Protein AF-A0A564YCD4-F1 (afdb_monomer_lite)

Sequence (134 aa):
MTLDELRALLPPNQSAFISTGALPDGRYFAPRYRYKYFCVFENRNAYIYYFVEHYFSHTNIGRSGAIRALMASQNSVPLEKVVMASRLASVNVTESELSAVIRTYSNDLAIVTDSHGRCSVRRKDNFDGNVYLV

Radius of gyration: 16.2 Å; chains: 1; bounding box: 42×28×54 Å

Structure (mmCIF, N/CA/C/O backbone):
data_AF-A0A564YCD4-F1
#
_entry.id   AF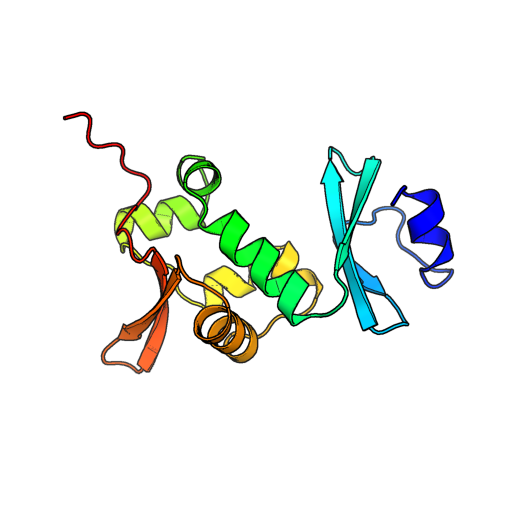-A0A564YCD4-F1
#
loop_
_atom_site.group_PDB
_atom_site.id
_atom_site.type_symbol
_atom_site.label_atom_id
_atom_site.label_alt_id
_atom_site.label_comp_id
_atom_site.label_asym_id
_atom_site.label_entity_id
_atom_site.label_seq_id
_atom_site.pdbx_PDB_ins_code
_atom_site.Cartn_x
_atom_site.Cartn_y
_atom_site.Cartn_z
_atom_site.occupancy
_atom_site.B_iso_or_equiv
_atom_site.auth_seq_id
_atom_site.auth_comp_id
_atom_site.auth_asym_id
_atom_site.auth_atom_id
_atom_site.pdbx_PDB_model_num
ATOM 1 N N . MET A 1 1 ? 17.938 -3.129 -7.496 1.00 86.75 1 MET A N 1
ATOM 2 C CA . MET A 1 1 ? 17.849 -3.031 -8.960 1.00 86.75 1 MET A CA 1
ATOM 3 C C . MET A 1 1 ? 18.080 -1.587 -9.383 1.00 86.75 1 MET A C 1
ATOM 5 O O . MET A 1 1 ? 17.515 -0.692 -8.753 1.00 86.75 1 MET A O 1
ATOM 9 N N . THR A 1 2 ? 18.947 -1.345 -10.363 1.00 89.06 2 THR A N 1
ATOM 10 C CA . THR A 1 2 ? 19.184 -0.028 -10.982 1.00 89.06 2 THR A CA 1
ATOM 11 C C . THR A 1 2 ? 18.078 0.311 -11.990 1.00 89.06 2 THR A C 1
ATOM 13 O O . THR A 1 2 ? 17.233 -0.529 -12.301 1.00 89.06 2 THR A O 1
ATOM 16 N N . LEU A 1 3 ? 18.050 1.551 -12.492 1.00 86.12 3 LEU A N 1
ATOM 17 C CA . LEU A 1 3 ? 17.093 1.947 -13.533 1.00 86.12 3 LEU A CA 1
ATOM 18 C C . LEU A 1 3 ? 17.321 1.186 -14.849 1.00 86.12 3 LEU A C 1
ATOM 20 O O . LEU A 1 3 ? 16.349 0.794 -15.490 1.00 86.12 3 LEU A O 1
ATOM 24 N N . ASP A 1 4 ? 18.576 0.959 -15.238 1.00 87.75 4 ASP A N 1
ATOM 25 C CA . ASP A 1 4 ? 18.899 0.265 -16.490 1.00 87.75 4 ASP A CA 1
ATOM 26 C C . ASP A 1 4 ? 18.563 -1.229 -16.406 1.00 87.75 4 ASP A C 1
ATOM 28 O O . ASP A 1 4 ? 17.966 -1.776 -17.331 1.00 87.75 4 ASP A O 1
ATOM 32 N N . GLU A 1 5 ? 18.827 -1.865 -15.258 1.00 90.00 5 GLU A N 1
ATOM 33 C CA . GLU A 1 5 ? 18.377 -3.237 -14.981 1.00 90.00 5 GLU A CA 1
ATOM 34 C C . GLU A 1 5 ? 16.848 -3.353 -15.038 1.00 90.00 5 GLU A C 1
ATOM 36 O O . GLU A 1 5 ? 16.324 -4.303 -15.611 1.00 90.00 5 GLU A O 1
ATOM 41 N N . LEU A 1 6 ? 16.120 -2.381 -14.475 1.00 88.62 6 LEU A N 1
ATOM 42 C CA . LEU A 1 6 ? 14.659 -2.375 -14.522 1.00 88.62 6 LEU A CA 1
ATOM 43 C C . LEU A 1 6 ? 14.138 -2.185 -15.954 1.00 88.62 6 LEU A C 1
ATOM 45 O O . LEU A 1 6 ? 13.196 -2.863 -16.356 1.00 88.62 6 LEU A O 1
ATOM 49 N N . ARG A 1 7 ? 14.751 -1.291 -16.741 1.00 87.56 7 ARG A N 1
ATOM 50 C CA . ARG A 1 7 ? 14.380 -1.058 -18.146 1.00 87.56 7 ARG A CA 1
ATOM 51 C C . ARG A 1 7 ? 14.539 -2.306 -19.004 1.00 87.56 7 ARG A C 1
ATOM 53 O O . ARG A 1 7 ? 13.697 -2.532 -19.863 1.00 87.56 7 ARG A O 1
ATOM 60 N N . ALA A 1 8 ? 15.555 -3.126 -18.742 1.00 88.44 8 ALA A N 1
ATOM 61 C CA . ALA A 1 8 ? 15.750 -4.391 -19.447 1.00 88.44 8 ALA A CA 1
ATOM 62 C C . ALA A 1 8 ? 14.614 -5.408 -19.208 1.00 88.44 8 ALA A C 1
ATOM 64 O O . ALA A 1 8 ? 14.427 -6.312 -20.017 1.00 88.44 8 ALA A O 1
ATOM 65 N N . LEU A 1 9 ? 13.851 -5.262 -18.118 1.00 88.38 9 LEU A N 1
ATOM 66 C CA . LEU A 1 9 ? 12.712 -6.124 -17.775 1.00 88.38 9 LEU A CA 1
ATOM 67 C C . LEU A 1 9 ? 11.363 -5.565 -18.246 1.00 88.38 9 LEU A C 1
ATOM 69 O O . LEU A 1 9 ? 10.348 -6.261 -18.187 1.00 88.38 9 LEU A O 1
ATOM 73 N N . LEU A 1 10 ? 11.325 -4.300 -18.665 1.00 86.56 10 LEU A N 1
ATOM 74 C CA . LEU A 1 10 ? 10.102 -3.620 -19.066 1.00 86.56 10 LEU A CA 1
ATOM 75 C C . LEU A 1 10 ? 9.901 -3.695 -20.590 1.00 86.56 10 LEU A C 1
ATOM 77 O O . LEU A 1 10 ? 10.872 -3.688 -21.345 1.00 86.56 10 LEU A O 1
ATOM 81 N N . PRO A 1 11 ? 8.644 -3.707 -21.075 1.00 83.25 11 PRO A N 1
ATOM 82 C CA . PRO A 1 11 ? 8.356 -3.592 -22.504 1.00 83.25 11 PRO A CA 1
ATOM 83 C C . PRO A 1 11 ? 9.011 -2.346 -23.126 1.00 83.25 11 PRO A C 1
ATOM 85 O O . PRO A 1 11 ? 9.021 -1.306 -22.474 1.00 83.25 11 PRO A O 1
ATOM 88 N N . PRO A 1 12 ? 9.470 -2.383 -24.388 1.00 74.12 12 PRO A N 1
ATOM 89 C CA . PRO A 1 12 ? 10.305 -1.334 -24.993 1.00 74.12 12 PRO A CA 1
ATOM 90 C C . PRO A 1 12 ? 9.682 0.075 -25.041 1.00 74.12 12 PRO A C 1
ATOM 92 O O . PRO A 1 12 ? 10.409 1.061 -25.118 1.00 74.12 12 PRO A O 1
ATOM 95 N N . ASN A 1 13 ? 8.356 0.198 -24.930 1.00 70.94 13 ASN A N 1
ATOM 96 C CA . ASN A 1 13 ? 7.630 1.471 -25.010 1.00 70.94 13 ASN A CA 1
ATOM 97 C C . ASN A 1 13 ? 7.300 2.059 -23.625 1.00 70.94 13 ASN A C 1
ATOM 99 O O . ASN A 1 13 ? 6.152 2.416 -23.359 1.00 70.94 13 ASN A O 1
ATOM 103 N N . GLN A 1 14 ? 8.281 2.136 -22.721 1.00 67.94 14 GLN A N 1
ATOM 104 C CA . GLN A 1 14 ? 8.059 2.765 -21.413 1.00 67.94 14 GLN A CA 1
ATOM 105 C C . GLN A 1 14 ? 8.056 4.291 -21.488 1.00 67.94 14 GLN A C 1
ATOM 107 O O . GLN A 1 14 ? 8.821 4.906 -22.232 1.00 67.94 14 GLN A O 1
ATOM 112 N N . SER A 1 15 ? 7.248 4.908 -20.627 1.00 67.75 15 SER A N 1
ATOM 113 C CA . SER A 1 15 ? 7.323 6.340 -20.352 1.00 67.75 15 SER A CA 1
ATOM 114 C C . SER A 1 15 ? 8.703 6.737 -19.820 1.00 67.75 15 SER A C 1
ATOM 116 O O . SER A 1 15 ? 9.364 5.979 -19.109 1.00 67.75 15 SER A O 1
ATOM 118 N N . ALA A 1 16 ? 9.117 7.978 -20.098 1.00 67.00 16 ALA A N 1
ATOM 119 C CA . ALA A 1 16 ? 10.390 8.518 -19.612 1.00 67.00 16 ALA A CA 1
ATOM 120 C C . ALA A 1 16 ? 10.497 8.508 -18.074 1.00 67.00 16 ALA A C 1
ATOM 122 O O . ALA A 1 16 ? 11.591 8.373 -17.524 1.00 67.00 16 ALA A O 1
ATOM 123 N N . PHE A 1 17 ? 9.360 8.624 -17.381 1.00 76.31 17 PHE A N 1
ATOM 124 C CA . PHE A 1 17 ? 9.273 8.539 -15.930 1.00 76.31 17 PHE A CA 1
ATOM 125 C C . PHE A 1 17 ? 8.731 7.174 -15.498 1.00 76.31 17 PHE A C 1
ATOM 127 O O . PHE A 1 17 ? 7.632 6.787 -15.895 1.00 76.31 17 PHE A O 1
ATOM 134 N N . ILE A 1 18 ? 9.500 6.471 -14.662 1.00 77.00 18 ILE A N 1
ATOM 135 C CA . ILE A 1 18 ? 9.145 5.170 -14.086 1.00 77.00 18 ILE A CA 1
ATOM 136 C C . ILE A 1 18 ? 8.990 5.356 -12.575 1.00 77.00 18 ILE A C 1
ATOM 138 O O . ILE A 1 18 ? 9.972 5.547 -11.855 1.00 77.00 18 ILE A O 1
ATOM 142 N N . SER A 1 19 ? 7.745 5.328 -12.095 1.00 80.06 19 SER A N 1
ATOM 143 C CA . SER A 1 19 ? 7.429 5.432 -10.669 1.00 80.06 19 SER A CA 1
ATOM 144 C C . SER A 1 19 ? 7.316 4.046 -10.040 1.00 80.06 19 SER A C 1
ATOM 146 O O . SER A 1 19 ? 8.193 3.633 -9.294 1.00 80.06 19 SER A O 1
ATOM 148 N N . THR A 1 20 ? 6.263 3.309 -10.358 1.00 88.81 20 THR A N 1
ATOM 149 C CA . THR A 1 20 ? 5.896 2.002 -9.798 1.00 88.81 20 THR A CA 1
ATOM 150 C C . THR A 1 20 ? 5.148 1.205 -10.856 1.00 88.81 20 THR A C 1
ATOM 152 O O . THR A 1 20 ? 4.493 1.821 -11.694 1.00 88.81 20 THR A O 1
ATOM 155 N N . GLY A 1 21 ? 5.151 -0.122 -10.783 1.00 90.12 21 GLY A N 1
ATOM 156 C CA . GLY A 1 21 ? 4.374 -0.924 -11.725 1.00 90.12 21 GLY A CA 1
ATOM 157 C C . GLY A 1 21 ? 4.490 -2.426 -11.507 1.00 90.12 21 GLY A C 1
ATOM 158 O O . GLY A 1 21 ? 5.087 -2.886 -10.531 1.00 90.12 21 GLY A O 1
ATOM 159 N N . ALA A 1 22 ? 3.908 -3.170 -12.443 1.00 91.69 22 ALA A N 1
ATOM 160 C CA . ALA A 1 22 ? 4.047 -4.614 -12.566 1.00 91.69 22 ALA A CA 1
ATOM 161 C C . ALA A 1 22 ? 5.000 -4.952 -13.722 1.00 91.69 22 ALA A C 1
ATOM 163 O O . ALA A 1 22 ? 5.011 -4.269 -14.747 1.00 91.69 22 ALA A O 1
ATOM 164 N N . LEU A 1 23 ? 5.801 -5.996 -13.542 1.00 91.94 23 LEU A N 1
ATOM 165 C CA . LEU A 1 23 ? 6.637 -6.590 -14.577 1.00 91.94 23 LEU A CA 1
ATOM 166 C C . LEU A 1 23 ? 5.846 -7.663 -15.345 1.00 91.94 23 LEU A C 1
ATOM 168 O O . LEU A 1 23 ? 4.904 -8.238 -14.792 1.00 91.94 23 LEU A O 1
ATOM 172 N N . PRO A 1 24 ? 6.232 -7.980 -16.597 1.00 89.69 24 PRO A N 1
ATOM 173 C CA . PRO A 1 24 ? 5.563 -9.012 -17.396 1.00 89.69 24 PRO A CA 1
ATOM 174 C C . PRO A 1 24 ? 5.557 -10.407 -16.753 1.00 89.69 24 PRO A C 1
ATOM 176 O O . PRO A 1 24 ? 4.677 -11.210 -17.041 1.00 89.69 24 PRO A O 1
ATOM 179 N N . ASP A 1 25 ? 6.524 -10.688 -15.879 1.00 90.62 25 ASP A N 1
ATOM 180 C CA . ASP A 1 25 ? 6.661 -11.958 -15.158 1.00 90.62 25 ASP A CA 1
ATOM 181 C C . ASP A 1 25 ? 5.825 -12.037 -13.864 1.00 90.62 25 ASP A C 1
ATOM 183 O O . ASP A 1 25 ? 5.937 -13.002 -13.112 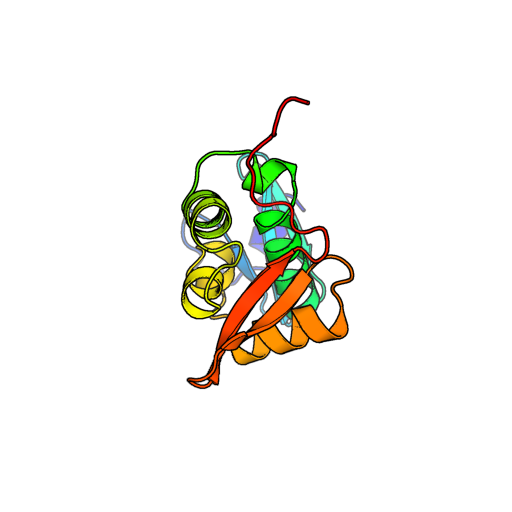1.00 90.62 25 ASP A O 1
ATOM 187 N N . GLY A 1 26 ? 4.982 -11.034 -13.592 1.00 91.62 26 GLY A N 1
ATOM 188 C CA . GLY A 1 26 ? 4.090 -11.000 -12.430 1.00 91.62 26 GLY A CA 1
ATOM 189 C C . GLY A 1 26 ? 4.711 -10.419 -11.156 1.00 91.62 26 GLY A C 1
ATOM 190 O O . GLY A 1 26 ? 4.010 -10.274 -10.150 1.00 91.62 26 GLY A O 1
ATOM 191 N N . ARG A 1 27 ? 5.992 -10.033 -11.183 1.00 95.31 27 ARG A N 1
ATOM 192 C CA . ARG A 1 27 ? 6.620 -9.276 -10.092 1.00 95.31 27 ARG A CA 1
ATOM 193 C C . ARG A 1 27 ? 6.183 -7.814 -10.114 1.00 95.31 27 ARG A C 1
ATOM 195 O O . ARG A 1 27 ? 5.670 -7.305 -11.106 1.00 95.31 27 ARG A O 1
ATOM 202 N N . TYR A 1 28 ? 6.418 -7.106 -9.017 1.00 95.44 28 TYR A N 1
ATOM 203 C CA . TYR A 1 28 ? 6.075 -5.687 -8.888 1.00 95.44 28 TYR A CA 1
ATOM 204 C C . TYR A 1 28 ? 7.301 -4.866 -8.532 1.00 95.44 28 TYR A C 1
ATOM 206 O O . TYR A 1 28 ? 8.234 -5.384 -7.929 1.00 95.44 28 TYR A O 1
ATOM 214 N N . PHE A 1 29 ? 7.311 -3.577 -8.858 1.00 93.50 29 PHE A N 1
ATOM 215 C CA . PHE A 1 29 ? 8.445 -2.711 -8.555 1.00 93.50 29 PHE A CA 1
ATOM 216 C C . PHE A 1 29 ? 8.031 -1.327 -8.061 1.00 93.50 29 PHE A C 1
ATOM 218 O O . PHE A 1 29 ? 6.961 -0.801 -8.382 1.00 93.50 29 PHE A O 1
ATOM 225 N N . ALA A 1 30 ? 8.914 -0.717 -7.273 1.00 92.12 30 ALA A N 1
ATOM 226 C CA . ALA A 1 30 ? 8.748 0.640 -6.771 1.00 92.12 30 ALA A CA 1
ATOM 227 C C . ALA A 1 30 ? 10.093 1.323 -6.483 1.00 92.12 30 ALA A C 1
ATOM 229 O O . ALA A 1 30 ? 11.088 0.635 -6.244 1.00 92.12 30 ALA A O 1
ATOM 230 N N . PRO A 1 31 ? 10.152 2.665 -6.443 1.00 88.94 31 PRO A N 1
ATOM 231 C CA . PRO A 1 31 ? 11.392 3.391 -6.256 1.00 88.94 31 PRO A CA 1
ATOM 232 C C . PRO A 1 31 ? 11.725 3.466 -4.760 1.00 88.94 31 PRO A C 1
ATOM 234 O O . PRO A 1 31 ? 10.881 3.825 -3.937 1.00 88.94 31 PRO A O 1
ATOM 237 N N . ARG A 1 32 ? 12.974 3.165 -4.397 1.00 80.00 32 ARG A N 1
ATOM 238 C CA . ARG A 1 32 ? 13.453 3.168 -3.002 1.00 80.00 32 ARG A CA 1
ATOM 239 C C . ARG A 1 32 ? 14.128 4.482 -2.606 1.00 80.00 32 ARG A C 1
ATOM 241 O O . ARG A 1 32 ? 13.965 4.942 -1.482 1.00 80.00 32 ARG A O 1
ATOM 248 N N . TYR A 1 33 ? 14.893 5.095 -3.515 1.00 72.75 33 TYR A N 1
ATOM 249 C CA . TYR A 1 33 ? 15.681 6.300 -3.224 1.00 72.75 33 TYR A CA 1
ATOM 250 C C . TYR A 1 33 ? 15.815 7.204 -4.445 1.00 72.75 33 TYR A C 1
ATOM 252 O O . TYR A 1 33 ? 16.502 6.830 -5.393 1.00 72.75 33 TYR A O 1
ATOM 260 N N . ARG A 1 34 ? 15.185 8.391 -4.416 1.00 71.06 34 ARG A N 1
ATOM 261 C CA . ARG A 1 34 ? 15.276 9.434 -5.465 1.00 71.06 34 ARG A CA 1
ATOM 262 C C . ARG A 1 34 ? 15.250 8.873 -6.903 1.00 71.06 34 ARG A C 1
ATOM 264 O O . ARG A 1 34 ? 15.964 9.375 -7.761 1.00 71.06 34 ARG A O 1
ATOM 271 N N . TYR A 1 35 ? 14.486 7.801 -7.138 1.00 72.44 35 TYR A N 1
ATOM 272 C CA . TYR A 1 35 ? 14.387 7.086 -8.422 1.00 72.44 35 TYR A CA 1
ATOM 273 C C . TYR A 1 35 ? 15.703 6.499 -8.978 1.00 72.44 35 TYR A C 1
ATOM 275 O O . TYR A 1 35 ? 15.753 6.090 -10.132 1.00 72.44 35 TYR A O 1
ATOM 283 N N . LYS A 1 36 ? 16.765 6.412 -8.164 1.00 79.06 36 LYS A N 1
ATOM 284 C CA . LYS A 1 36 ? 18.042 5.782 -8.545 1.00 79.06 36 LYS A CA 1
ATOM 285 C C . LYS A 1 36 ? 18.006 4.260 -8.439 1.00 79.06 36 LYS A C 1
ATOM 287 O O . LYS A 1 36 ? 18.674 3.570 -9.200 1.00 79.06 36 LYS A O 1
ATOM 292 N N . TYR A 1 37 ? 17.236 3.753 -7.479 1.00 86.06 37 TYR A N 1
ATOM 293 C CA . TYR A 1 37 ? 17.128 2.328 -7.193 1.00 86.06 37 TYR A CA 1
ATOM 294 C C . TYR A 1 37 ? 15.678 1.915 -7.017 1.00 86.06 37 TYR A C 1
ATOM 296 O O . TYR A 1 37 ? 14.876 2.660 -6.441 1.00 86.06 37 TYR A O 1
ATOM 304 N N . PHE A 1 38 ? 15.396 0.688 -7.438 1.00 90.88 38 PHE A N 1
ATOM 305 C CA . PHE A 1 38 ? 14.086 0.068 -7.376 1.00 90.88 38 PHE A CA 1
ATOM 306 C C . PHE A 1 38 ? 14.120 -1.182 -6.497 1.00 90.88 38 PHE A C 1
ATOM 308 O O . PHE A 1 38 ? 15.056 -1.992 -6.557 1.00 90.88 38 PHE A O 1
ATOM 315 N N . CYS A 1 39 ? 13.092 -1.300 -5.661 1.00 91.50 39 CYS A N 1
ATOM 316 C CA . CYS A 1 39 ? 12.705 -2.550 -5.028 1.00 91.50 39 CYS A CA 1
ATOM 317 C C . CYS A 1 39 ? 11.888 -3.354 -6.032 1.00 91.50 39 CYS A C 1
ATOM 319 O O . CYS A 1 39 ? 11.040 -2.780 -6.716 1.00 91.50 39 CYS A O 1
ATOM 321 N N . VAL A 1 40 ? 12.120 -4.663 -6.063 1.00 93.75 40 VAL A N 1
ATOM 322 C CA . VAL A 1 40 ? 11.274 -5.623 -6.768 1.00 93.75 40 VAL A CA 1
ATOM 323 C C . VAL A 1 40 ? 10.667 -6.554 -5.732 1.00 93.75 40 VAL A C 1
ATOM 325 O O . VAL A 1 40 ? 11.342 -6.962 -4.789 1.00 93.75 40 VAL A O 1
ATOM 328 N N . PHE A 1 41 ? 9.382 -6.821 -5.887 1.00 95.69 41 PHE A N 1
ATOM 329 C CA . PHE A 1 41 ? 8.568 -7.640 -5.011 1.00 95.69 41 PHE A CA 1
ATOM 330 C C . PHE A 1 41 ? 8.158 -8.882 -5.788 1.00 95.69 41 PHE A C 1
ATOM 332 O O . PHE A 1 41 ? 7.655 -8.769 -6.907 1.00 95.69 41 PHE A O 1
ATOM 339 N N . GLU A 1 42 ? 8.353 -10.048 -5.178 1.00 94.56 42 GLU A N 1
ATOM 340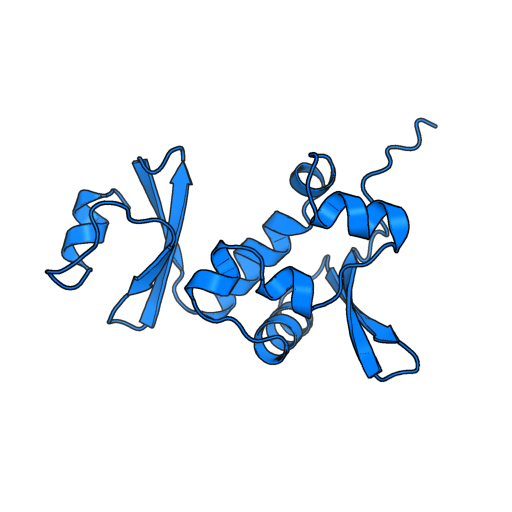 C CA . GLU A 1 42 ? 8.101 -11.350 -5.806 1.00 94.56 42 GLU A CA 1
ATOM 341 C C . GLU A 1 42 ? 6.650 -11.529 -6.259 1.00 94.56 42 GLU A C 1
ATOM 343 O O . GLU A 1 42 ? 6.375 -12.238 -7.218 1.00 94.56 42 GLU A O 1
ATOM 348 N N . ASN A 1 43 ? 5.706 -10.885 -5.574 1.00 95.50 43 ASN A N 1
ATOM 349 C CA . ASN A 1 43 ? 4.296 -10.947 -5.923 1.00 95.50 43 ASN A CA 1
ATOM 350 C C . ASN A 1 43 ? 3.529 -9.717 -5.421 1.00 95.50 43 ASN A C 1
ATOM 352 O O . ASN A 1 43 ? 4.038 -8.870 -4.679 1.00 95.50 43 ASN A O 1
ATOM 356 N N . ARG A 1 44 ? 2.260 -9.659 -5.826 1.00 96.25 44 ARG A N 1
ATOM 357 C CA . ARG A 1 44 ? 1.324 -8.579 -5.515 1.00 96.25 44 ARG A CA 1
ATOM 358 C C . ARG A 1 44 ? 1.086 -8.397 -4.018 1.00 96.25 44 ARG A C 1
ATOM 360 O O . ARG A 1 44 ? 1.073 -7.266 -3.541 1.00 96.25 44 ARG A O 1
ATOM 367 N N . ASN A 1 45 ? 0.947 -9.488 -3.268 1.00 97.75 45 ASN A N 1
ATOM 368 C CA . ASN A 1 45 ? 0.696 -9.425 -1.827 1.00 97.75 45 ASN A CA 1
ATOM 369 C C . ASN A 1 45 ? 1.881 -8.795 -1.091 1.00 97.75 45 ASN A C 1
ATOM 371 O O . ASN A 1 45 ? 1.680 -7.926 -0.248 1.00 97.75 45 ASN A O 1
ATOM 375 N N . ALA A 1 46 ? 3.111 -9.167 -1.461 1.00 97.25 46 ALA A N 1
ATOM 376 C CA . ALA A 1 46 ? 4.325 -8.576 -0.903 1.00 97.25 46 ALA A CA 1
ATOM 377 C C . ALA A 1 46 ? 4.417 -7.068 -1.192 1.00 97.25 46 ALA A C 1
ATOM 379 O O . ALA A 1 46 ? 4.791 -6.292 -0.312 1.00 97.25 46 ALA A O 1
ATOM 380 N N . TYR A 1 47 ? 4.029 -6.644 -2.399 1.00 97.19 47 TYR A N 1
ATOM 381 C CA . TYR A 1 47 ? 3.961 -5.230 -2.772 1.00 97.19 47 TYR A CA 1
ATOM 382 C C . TYR A 1 47 ? 2.950 -4.451 -1.919 1.00 97.19 47 TYR A C 1
ATOM 384 O O . TYR A 1 47 ? 3.290 -3.417 -1.340 1.00 97.19 47 TYR A O 1
ATOM 392 N N . ILE A 1 48 ? 1.713 -4.955 -1.824 1.00 98.00 48 ILE A N 1
ATOM 393 C CA . ILE A 1 48 ? 0.637 -4.328 -1.043 1.00 98.00 48 ILE A CA 1
ATOM 394 C C . ILE A 1 48 ? 1.052 -4.232 0.426 1.00 98.00 48 ILE A C 1
ATOM 396 O O . ILE A 1 48 ? 0.959 -3.156 1.017 1.00 98.00 48 ILE A O 1
ATOM 400 N N . TYR A 1 49 ? 1.555 -5.336 0.988 1.00 97.94 49 TYR A N 1
ATOM 401 C CA . TYR A 1 49 ? 1.972 -5.422 2.383 1.00 97.94 49 TYR A CA 1
ATOM 402 C C . TYR A 1 49 ? 3.054 -4.391 2.711 1.00 97.94 49 TYR A C 1
ATOM 404 O O . TYR A 1 49 ? 2.907 -3.611 3.648 1.00 97.94 49 TYR A O 1
ATOM 412 N N . TYR A 1 50 ? 4.100 -4.311 1.885 1.00 96.12 50 TYR A N 1
ATOM 413 C CA . TYR A 1 50 ? 5.178 -3.348 2.085 1.00 96.12 50 TYR A CA 1
ATOM 414 C C . TYR A 1 50 ? 4.668 -1.904 2.149 1.00 96.12 50 TYR A C 1
ATOM 416 O O . TYR A 1 50 ? 5.067 -1.136 3.027 1.00 96.12 50 TYR A O 1
ATOM 424 N N . PHE A 1 51 ? 3.791 -1.515 1.218 1.00 95.75 51 PHE A N 1
ATOM 425 C CA . PHE A 1 51 ? 3.318 -0.137 1.168 1.00 95.75 51 PHE A CA 1
ATOM 426 C C . PHE A 1 51 ? 2.324 0.199 2.260 1.00 95.75 51 PHE A C 1
ATOM 428 O O . PHE A 1 51 ? 2.421 1.296 2.807 1.00 95.75 51 PHE A O 1
ATOM 435 N N . VAL A 1 52 ? 1.421 -0.714 2.618 1.00 96.50 52 VAL A N 1
ATOM 436 C CA . VAL A 1 52 ? 0.494 -0.447 3.716 1.00 96.50 52 VAL A CA 1
ATOM 437 C C . VAL A 1 52 ? 1.232 -0.354 5.054 1.00 96.50 52 VAL A C 1
ATOM 439 O O . VAL A 1 52 ? 1.035 0.619 5.775 1.00 96.50 52 VAL A O 1
ATOM 442 N N . GLU A 1 53 ? 2.184 -1.244 5.339 1.00 96.19 53 GLU A N 1
ATOM 443 C CA . GLU A 1 53 ? 3.035 -1.134 6.533 1.00 96.19 53 GLU A CA 1
ATOM 444 C C . GLU A 1 53 ? 3.824 0.180 6.541 1.00 96.19 53 GLU A C 1
ATOM 446 O O . GLU A 1 53 ? 3.872 0.891 7.544 1.00 96.19 53 GLU A O 1
ATOM 451 N N . HIS A 1 54 ? 4.391 0.574 5.397 1.00 93.94 54 HIS A N 1
ATOM 452 C CA . HIS A 1 54 ? 5.097 1.846 5.284 1.00 93.94 54 HIS A CA 1
ATOM 453 C C . HIS A 1 54 ? 4.180 3.043 5.561 1.00 93.94 54 HIS A C 1
ATOM 455 O O . HIS A 1 54 ? 4.556 3.938 6.320 1.00 93.94 54 HIS A O 1
ATOM 461 N N . TYR A 1 55 ? 2.987 3.065 4.969 1.00 94.44 55 TYR A N 1
ATOM 462 C CA . TYR A 1 55 ? 2.021 4.148 5.126 1.00 94.44 55 TYR A CA 1
ATOM 463 C C . TYR A 1 55 ? 1.581 4.347 6.571 1.00 94.44 55 TYR A C 1
ATOM 465 O O . TYR A 1 55 ? 1.472 5.494 7.010 1.00 94.44 55 TYR A O 1
ATOM 473 N N . PHE A 1 56 ? 1.394 3.247 7.297 1.00 95.56 56 PHE A N 1
ATOM 474 C CA . PHE A 1 56 ? 0.974 3.251 8.692 1.00 95.56 56 PHE A CA 1
ATOM 475 C C . PHE A 1 56 ? 2.139 3.128 9.681 1.00 95.56 56 PHE A C 1
ATOM 477 O O . PHE A 1 56 ? 1.901 3.011 10.877 1.00 95.56 56 PHE A O 1
ATOM 484 N N . SER A 1 57 ? 3.396 3.161 9.239 1.00 93.50 57 SER A N 1
ATOM 485 C CA . SER A 1 57 ? 4.545 3.167 10.154 1.00 93.50 57 SER A CA 1
ATOM 486 C C . SER A 1 57 ? 4.556 4.428 11.026 1.00 93.50 57 SER A C 1
ATOM 488 O O . SER A 1 57 ? 4.151 5.501 10.567 1.00 93.50 57 SER A O 1
ATOM 490 N N . HIS A 1 58 ? 5.091 4.342 12.253 1.00 92.06 58 HIS A N 1
ATOM 491 C CA . HIS A 1 58 ? 5.223 5.506 13.148 1.00 92.06 58 HIS A CA 1
ATOM 492 C C . HIS A 1 58 ? 5.916 6.684 12.464 1.00 92.06 58 HIS A C 1
ATOM 494 O O . HIS A 1 58 ? 5.472 7.823 12.571 1.00 92.06 58 HIS A O 1
ATOM 500 N N . THR A 1 59 ? 6.975 6.412 11.696 1.00 90.19 59 THR A N 1
ATOM 501 C CA . THR A 1 59 ? 7.717 7.445 10.966 1.00 90.19 59 THR A CA 1
ATOM 502 C C . THR A 1 59 ? 6.866 8.136 9.905 1.00 90.19 59 THR A C 1
ATOM 504 O O . THR A 1 59 ? 7.005 9.343 9.715 1.00 90.19 59 THR A O 1
ATOM 507 N N . ASN A 1 60 ? 6.016 7.401 9.183 1.00 88.81 60 ASN A N 1
ATOM 508 C CA . ASN A 1 60 ? 5.214 7.987 8.113 1.00 88.81 60 ASN A CA 1
ATOM 509 C C . ASN A 1 60 ? 3.964 8.691 8.648 1.00 88.81 60 ASN A C 1
ATOM 511 O O . ASN A 1 60 ? 3.657 9.787 8.190 1.00 88.81 60 ASN A O 1
ATOM 515 N N . ILE A 1 61 ? 3.298 8.118 9.655 1.00 88.56 61 ILE A N 1
ATOM 516 C CA . ILE A 1 61 ? 2.204 8.790 10.367 1.00 88.56 61 ILE A CA 1
ATOM 517 C C . ILE A 1 61 ? 2.720 10.036 11.099 1.00 88.56 61 ILE A C 1
ATOM 519 O O . ILE A 1 61 ? 2.028 11.042 11.132 1.00 88.56 61 ILE A O 1
ATOM 523 N N . GLY A 1 62 ? 3.945 10.025 11.635 1.00 80.06 62 GLY A N 1
ATOM 524 C CA . GLY A 1 62 ? 4.554 11.205 12.259 1.00 80.06 62 GLY A CA 1
ATOM 525 C C . GLY A 1 62 ? 4.844 12.354 11.281 1.00 80.06 62 GLY A C 1
ATOM 526 O O . GLY A 1 62 ? 5.051 13.493 11.701 1.00 80.06 62 GLY A O 1
ATOM 527 N N . ARG A 1 63 ? 4.833 12.097 9.966 1.00 82.06 63 ARG A N 1
ATOM 528 C CA . ARG A 1 63 ? 4.958 13.130 8.924 1.00 82.06 63 ARG A CA 1
ATOM 529 C C . ARG A 1 63 ? 3.590 13.690 8.545 1.00 82.06 63 ARG A C 1
ATOM 531 O O . ARG A 1 63 ? 2.560 13.053 8.717 1.00 82.06 63 ARG A O 1
ATOM 538 N N . SER A 1 64 ? 3.555 14.901 8.000 1.00 68.25 64 SER A N 1
ATOM 539 C CA . SER A 1 64 ? 2.318 15.468 7.458 1.00 68.25 64 SER A CA 1
ATOM 540 C C . SER A 1 64 ? 1.846 14.702 6.214 1.00 68.25 64 SER A C 1
ATOM 542 O O . SER A 1 64 ? 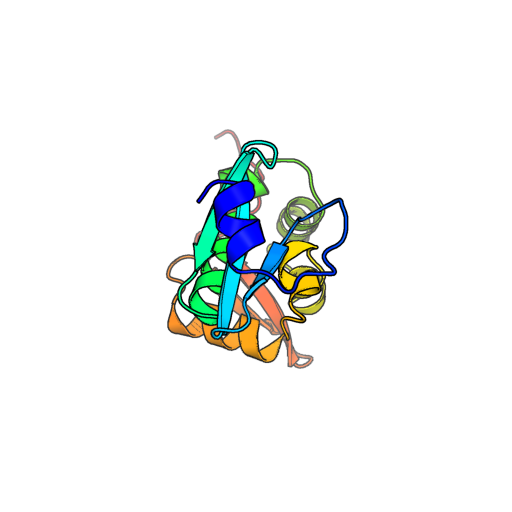2.639 14.318 5.356 1.00 68.25 64 SER A O 1
ATOM 544 N N . GLY A 1 65 ? 0.536 14.480 6.112 1.00 82.00 65 GLY A N 1
ATOM 545 C CA . GLY A 1 65 ? -0.077 13.809 4.969 1.00 82.00 65 GLY A CA 1
ATOM 546 C C . GLY A 1 65 ? -1.526 13.410 5.238 1.00 82.00 65 GLY A C 1
ATOM 547 O O . GLY A 1 65 ? -1.996 13.468 6.374 1.00 82.00 65 GLY A O 1
ATOM 548 N N . ALA A 1 66 ? -2.227 12.980 4.186 1.00 87.25 66 ALA A N 1
ATOM 549 C CA . ALA A 1 66 ? -3.642 12.609 4.262 1.00 87.25 66 ALA A CA 1
ATOM 550 C C . ALA A 1 66 ? -3.910 11.463 5.257 1.00 87.25 66 ALA A C 1
ATOM 552 O O . ALA A 1 66 ? -4.869 11.521 6.019 1.00 87.25 66 ALA A O 1
ATOM 553 N N . ILE A 1 67 ? -3.025 10.459 5.301 1.00 89.38 67 ILE A N 1
ATOM 554 C CA . ILE A 1 67 ? -3.136 9.326 6.235 1.00 89.38 67 ILE A CA 1
ATOM 555 C C . ILE A 1 67 ? -3.005 9.794 7.685 1.00 89.38 67 ILE A C 1
ATOM 557 O O . ILE A 1 67 ? -3.844 9.432 8.501 1.00 89.38 67 ILE A O 1
ATOM 561 N N . ARG A 1 68 ? -2.025 10.654 8.005 1.00 88.81 68 ARG A N 1
ATOM 562 C CA . ARG A 1 68 ? -1.898 11.237 9.350 1.00 88.81 68 ARG A CA 1
ATOM 563 C C . ARG A 1 68 ? -3.151 12.014 9.743 1.00 88.81 68 ARG A C 1
ATOM 565 O O . ARG A 1 68 ? -3.631 11.845 10.852 1.00 88.81 68 ARG A O 1
ATOM 572 N N . ALA A 1 69 ? -3.676 12.862 8.858 1.00 89.31 69 ALA A N 1
ATOM 573 C CA . ALA A 1 69 ? -4.857 13.672 9.166 1.00 89.31 69 ALA A CA 1
ATOM 574 C C . ALA A 1 69 ? -6.081 12.804 9.515 1.00 89.31 69 ALA A C 1
ATOM 576 O O . ALA A 1 69 ? -6.835 13.124 10.434 1.00 89.31 69 ALA A O 1
ATOM 577 N N . LEU A 1 70 ? -6.254 11.682 8.814 1.00 92.06 70 LEU A N 1
ATOM 578 C CA . LEU A 1 70 ? -7.320 10.718 9.090 1.00 92.06 70 LEU A CA 1
ATOM 579 C C . LEU A 1 70 ? -7.053 9.918 10.373 1.00 92.06 70 LEU A C 1
ATOM 581 O O . LEU A 1 70 ? -7.949 9.798 11.202 1.00 92.06 70 LEU A O 1
ATOM 585 N N . MET A 1 71 ? -5.816 9.465 10.600 1.00 92.44 71 MET A N 1
ATOM 586 C CA . MET A 1 71 ? -5.435 8.804 11.854 1.00 92.44 71 MET A CA 1
ATOM 587 C C . MET A 1 71 ? -5.659 9.713 13.071 1.00 92.44 71 MET A C 1
ATOM 589 O O . MET A 1 71 ? -6.301 9.290 14.021 1.00 92.44 71 MET A O 1
ATOM 593 N N . ALA A 1 72 ? -5.247 10.979 13.018 1.00 89.44 72 ALA A N 1
ATOM 594 C CA . ALA A 1 72 ? -5.416 11.916 14.129 1.00 89.44 72 ALA A CA 1
ATOM 595 C C . ALA A 1 72 ? -6.885 12.291 14.407 1.00 89.44 72 ALA A C 1
ATOM 597 O O . ALA A 1 72 ? -7.220 12.655 15.529 1.00 89.44 72 ALA A O 1
ATOM 598 N N . SER A 1 73 ? -7.764 12.240 13.398 1.00 89.44 73 SER A N 1
ATOM 599 C CA . SER A 1 73 ? -9.179 12.620 13.549 1.00 89.44 73 SER A CA 1
ATOM 600 C C . SER A 1 73 ? -10.109 11.444 13.844 1.00 89.44 73 SER A C 1
ATOM 602 O O . SER A 1 73 ? -11.122 11.625 14.514 1.00 89.44 73 SER A O 1
ATOM 604 N N . GLN A 1 74 ? -9.800 10.251 13.332 1.00 90.31 74 GLN A N 1
ATOM 605 C CA . GLN A 1 74 ? -10.699 9.090 13.351 1.00 90.31 74 GLN A CA 1
ATOM 606 C C . GLN A 1 74 ? -10.032 7.815 13.888 1.00 90.31 74 GLN A C 1
ATOM 608 O O . GLN A 1 74 ? -10.667 6.759 13.909 1.00 90.31 74 GLN A O 1
ATOM 613 N N . ASN A 1 75 ? -8.747 7.875 14.265 1.00 92.50 75 ASN A N 1
ATOM 614 C CA . ASN A 1 75 ? -7.908 6.731 14.651 1.00 92.50 75 ASN A CA 1
ATOM 615 C C . ASN A 1 75 ? -7.979 5.544 13.668 1.00 92.50 75 ASN A C 1
ATOM 617 O O . ASN A 1 75 ? -7.807 4.380 14.030 1.00 92.50 75 ASN A O 1
ATOM 621 N N . SER A 1 76 ? -8.308 5.833 12.410 1.00 95.31 76 SER A N 1
ATOM 622 C CA . SER A 1 76 ? -8.434 4.864 11.330 1.00 95.31 76 SER A CA 1
ATOM 623 C C . SER A 1 76 ? -8.503 5.586 9.985 1.00 95.31 76 SER A C 1
ATOM 625 O O . SER A 1 76 ? -8.745 6.791 9.914 1.00 95.31 76 SER A O 1
ATOM 627 N N . VAL A 1 77 ? -8.283 4.847 8.901 1.00 96.50 77 VAL A N 1
ATOM 628 C CA . VAL A 1 77 ? -8.315 5.361 7.528 1.00 96.50 77 VAL A CA 1
ATOM 629 C C . VAL A 1 77 ? -9.200 4.454 6.675 1.00 96.50 77 VAL A C 1
ATOM 631 O O . VAL A 1 77 ? -8.924 3.254 6.606 1.00 96.50 77 VAL A O 1
ATOM 634 N N . PRO A 1 78 ? -10.246 4.974 6.011 1.00 97.12 78 PRO A N 1
ATOM 635 C CA . PRO A 1 78 ? -11.101 4.170 5.136 1.00 97.12 78 PRO A CA 1
ATOM 636 C C . PRO A 1 78 ? -10.303 3.447 4.043 1.00 97.12 78 PRO A C 1
ATOM 638 O O . PRO A 1 78 ? -9.383 4.038 3.470 1.00 97.12 78 PRO A O 1
ATOM 641 N N . LEU A 1 79 ? -10.663 2.195 3.726 1.00 97.81 79 LEU A N 1
ATOM 642 C CA . LEU A 1 79 ? -9.940 1.389 2.726 1.00 97.81 79 LEU A CA 1
ATOM 643 C C . LEU A 1 79 ? -9.884 2.091 1.364 1.00 97.81 79 LEU A C 1
ATOM 645 O O . LEU A 1 79 ? -8.808 2.140 0.767 1.00 97.81 79 LEU A O 1
ATOM 649 N N . GLU A 1 80 ? -10.989 2.718 0.942 1.00 96.06 80 GLU A N 1
ATOM 650 C CA . GLU A 1 80 ? -11.064 3.543 -0.272 1.00 96.06 80 GLU A CA 1
ATOM 651 C C . GLU A 1 80 ? -9.935 4.587 -0.347 1.00 96.06 80 GLU A C 1
ATOM 653 O O . GLU A 1 80 ? -9.305 4.765 -1.387 1.00 96.06 80 GLU A O 1
ATOM 658 N N . LYS A 1 81 ? -9.598 5.248 0.768 1.00 96.44 81 LYS A N 1
ATOM 659 C CA . LYS A 1 81 ? -8.540 6.266 0.803 1.00 96.44 81 LYS A CA 1
ATOM 660 C C . LYS A 1 81 ? -7.153 5.642 0.749 1.00 96.44 81 LYS A C 1
ATOM 662 O O . LYS A 1 81 ? -6.244 6.243 0.180 1.00 96.44 81 LYS A O 1
ATOM 667 N N . VAL A 1 82 ? -6.981 4.455 1.331 1.00 96.75 82 VAL A N 1
ATOM 668 C CA . VAL A 1 82 ? -5.697 3.747 1.311 1.00 96.75 82 VAL A CA 1
ATOM 669 C C . VAL A 1 82 ? -5.376 3.271 -0.103 1.00 96.75 82 VAL A C 1
ATOM 671 O O . VAL A 1 82 ? -4.269 3.518 -0.579 1.00 96.75 82 VAL A O 1
ATOM 674 N N . VAL A 1 83 ? -6.329 2.655 -0.811 1.00 96.69 83 VAL A N 1
ATOM 675 C CA . VAL A 1 83 ? -6.097 2.164 -2.183 1.00 96.69 83 VAL A CA 1
ATOM 676 C C . VAL A 1 83 ? -5.869 3.295 -3.189 1.00 96.69 83 VAL A C 1
ATOM 678 O O . VAL A 1 83 ? -5.147 3.109 -4.164 1.00 96.69 83 VAL A O 1
ATOM 681 N N . MET A 1 84 ? -6.390 4.497 -2.915 1.00 95.31 84 MET A N 1
ATOM 682 C CA . MET A 1 84 ? -6.118 5.706 -3.702 1.00 95.31 84 MET A CA 1
ATOM 683 C C . MET A 1 84 ? -4.697 6.269 -3.519 1.00 95.31 84 MET A C 1
ATOM 685 O O . MET A 1 84 ? -4.292 7.161 -4.268 1.00 95.31 84 MET A O 1
ATOM 689 N N . ALA A 1 85 ? -3.913 5.782 -2.552 1.00 92.12 85 ALA A N 1
ATOM 690 C CA . ALA A 1 85 ? -2.522 6.197 -2.411 1.00 92.12 85 ALA A CA 1
ATOM 691 C C . ALA A 1 85 ? -1.729 5.821 -3.673 1.00 92.12 85 ALA A C 1
ATOM 693 O O . ALA A 1 85 ? -1.791 4.683 -4.136 1.00 92.12 85 ALA A O 1
ATOM 694 N N . SER A 1 86 ? -0.941 6.759 -4.212 1.00 89.62 86 SER A N 1
ATOM 695 C CA . SER A 1 86 ? -0.418 6.692 -5.589 1.00 89.62 86 SER A CA 1
ATOM 696 C C . SER A 1 86 ? 0.295 5.390 -5.962 1.00 89.62 86 SER A C 1
ATOM 698 O O . SER A 1 86 ? 0.271 5.008 -7.125 1.00 89.62 86 SER A O 1
ATOM 700 N N . ARG A 1 87 ? 0.941 4.711 -5.004 1.00 92.19 87 ARG A N 1
ATOM 701 C CA . ARG A 1 87 ? 1.667 3.456 -5.263 1.00 92.19 87 ARG A CA 1
ATOM 702 C C . ARG A 1 87 ? 0.748 2.235 -5.298 1.00 92.19 87 ARG A C 1
ATOM 704 O O . ARG A 1 87 ? 1.015 1.303 -6.034 1.00 92.19 87 ARG A O 1
ATOM 711 N N . LEU A 1 88 ? -0.334 2.231 -4.524 1.00 95.19 88 LEU A N 1
ATOM 712 C CA . LEU A 1 88 ? -1.339 1.169 -4.597 1.00 95.19 88 LEU A CA 1
ATOM 713 C C . LEU A 1 88 ? -2.259 1.389 -5.807 1.00 95.19 88 LEU A C 1
ATOM 715 O O . LEU A 1 88 ? -2.540 0.451 -6.552 1.00 95.19 88 LEU A O 1
ATOM 719 N N . ALA A 1 89 ? -2.638 2.644 -6.060 1.00 93.88 89 ALA A N 1
ATOM 720 C CA . ALA A 1 89 ? -3.473 3.020 -7.196 1.00 93.88 89 ALA A CA 1
ATOM 721 C C . ALA A 1 89 ? -2.814 2.696 -8.547 1.00 93.88 89 ALA A C 1
ATOM 723 O O . ALA A 1 89 ? -3.482 2.210 -9.454 1.00 93.88 89 ALA A O 1
ATOM 724 N N . SER A 1 90 ? -1.499 2.902 -8.685 1.00 91.25 90 SER A N 1
ATOM 725 C CA . SER A 1 90 ? -0.769 2.662 -9.941 1.00 91.25 90 SER A CA 1
ATOM 726 C C . SER A 1 90 ? -0.764 1.204 -10.403 1.00 91.25 90 SER A C 1
ATOM 728 O O . SER A 1 90 ? -0.507 0.935 -11.574 1.00 91.25 90 SER A O 1
ATOM 730 N N . VAL A 1 91 ? -1.042 0.263 -9.499 1.00 93.50 91 VAL A N 1
ATOM 731 C CA . VAL A 1 91 ? -1.157 -1.166 -9.809 1.00 93.50 91 VAL A CA 1
ATOM 732 C C . VAL A 1 91 ? -2.573 -1.689 -9.559 1.00 93.50 91 VAL A C 1
ATOM 734 O O . VAL A 1 91 ? -2.770 -2.898 -9.433 1.00 93.50 91 VAL A O 1
ATOM 737 N N . ASN A 1 92 ? -3.559 -0.784 -9.513 1.00 95.62 92 ASN A N 1
ATOM 738 C CA . ASN A 1 92 ? -4.988 -1.068 -9.385 1.00 95.62 92 ASN A CA 1
ATOM 739 C C . ASN A 1 92 ? -5.320 -1.989 -8.202 1.00 95.62 92 ASN A C 1
ATOM 741 O O . ASN A 1 92 ? -6.023 -2.983 -8.368 1.00 95.62 92 ASN A O 1
ATOM 745 N N . VAL A 1 93 ? -4.750 -1.728 -7.021 1.00 97.19 93 VAL A N 1
ATOM 746 C CA . VAL A 1 93 ? -5.086 -2.491 -5.805 1.00 97.19 93 VAL A CA 1
ATOM 747 C C . VAL A 1 93 ? -6.537 -2.241 -5.417 1.00 97.19 93 VAL A C 1
ATOM 749 O O . VAL A 1 93 ? -6.975 -1.097 -5.331 1.00 97.19 93 VAL A O 1
ATOM 752 N N . THR A 1 94 ? -7.272 -3.315 -5.151 1.00 97.75 94 THR A N 1
ATOM 753 C CA . THR A 1 94 ? -8.659 -3.252 -4.681 1.00 97.75 94 THR A CA 1
ATOM 754 C C . THR A 1 94 ? -8.741 -3.258 -3.155 1.00 97.75 94 THR A C 1
ATOM 756 O O . THR A 1 94 ? -7.834 -3.721 -2.458 1.00 97.75 94 THR A O 1
ATOM 759 N N . GLU A 1 95 ? -9.865 -2.789 -2.608 1.00 98.06 95 GLU A N 1
ATOM 760 C CA . GLU A 1 95 ? -10.114 -2.832 -1.161 1.00 98.06 95 GLU A CA 1
ATOM 761 C C . GLU A 1 95 ? -10.120 -4.268 -0.621 1.00 98.06 95 GLU A C 1
ATOM 763 O O . GLU A 1 95 ? -9.598 -4.524 0.464 1.00 98.06 95 GLU A O 1
ATOM 768 N N . SER A 1 96 ? -10.648 -5.222 -1.395 1.00 97.62 96 SER A N 1
ATOM 769 C CA . SER A 1 96 ? -10.663 -6.640 -1.021 1.00 97.62 96 SER A CA 1
ATOM 770 C C . SER A 1 96 ? -9.249 -7.210 -0.900 1.00 97.62 96 SER A C 1
ATOM 772 O O . SER A 1 96 ? -8.941 -7.882 0.084 1.00 97.62 96 SER A O 1
ATOM 774 N N . GLU A 1 97 ? -8.372 -6.919 -1.867 1.00 98.06 97 GLU A N 1
ATOM 775 C CA . GLU A 1 97 ? -6.968 -7.349 -1.829 1.00 98.06 97 GLU A CA 1
ATOM 776 C C . GLU A 1 97 ? -6.228 -6.733 -0.642 1.00 98.06 97 GLU A C 1
ATOM 778 O O . GLU A 1 97 ? -5.554 -7.443 0.104 1.00 98.06 97 GLU A O 1
ATOM 783 N N . LEU A 1 98 ? -6.397 -5.426 -0.424 1.00 98.44 98 LEU A N 1
ATOM 784 C CA . LEU A 1 98 ? -5.809 -4.727 0.715 1.00 98.44 98 LEU A CA 1
ATOM 785 C C . LEU A 1 98 ? -6.267 -5.339 2.046 1.00 98.44 98 LEU A C 1
ATOM 787 O O . LEU A 1 98 ? -5.448 -5.610 2.925 1.00 98.44 98 LEU A O 1
ATOM 791 N N . SER A 1 99 ? -7.572 -5.585 2.182 1.00 98.25 99 SER A N 1
ATOM 792 C CA . SER A 1 99 ? -8.168 -6.171 3.382 1.00 98.25 99 SER A CA 1
ATOM 793 C C . SER A 1 99 ? -7.635 -7.576 3.659 1.00 98.25 99 SER A C 1
ATOM 795 O O . SER A 1 99 ? -7.262 -7.880 4.794 1.00 98.25 99 SER A O 1
ATOM 797 N N . ALA A 1 100 ? -7.557 -8.420 2.626 1.00 98.25 100 ALA A N 1
ATOM 798 C CA . ALA A 1 100 ? -7.004 -9.766 2.729 1.00 98.25 100 ALA A CA 1
ATOM 799 C C . ALA A 1 100 ? -5.530 -9.729 3.152 1.00 98.25 100 ALA A C 1
ATOM 801 O O . ALA A 1 100 ? -5.157 -10.383 4.121 1.00 98.25 100 ALA A O 1
ATOM 802 N N . VAL A 1 101 ? -4.710 -8.899 2.501 1.00 98.50 101 VAL A N 1
ATOM 803 C CA . VAL A 1 101 ? -3.281 -8.768 2.817 1.00 98.50 101 VAL A CA 1
ATOM 804 C C . VAL A 1 101 ? -3.058 -8.324 4.263 1.00 98.50 101 VAL A C 1
ATOM 806 O O . VAL A 1 101 ? -2.253 -8.931 4.966 1.00 98.50 101 VAL A O 1
ATOM 809 N N . ILE A 1 102 ? -3.788 -7.313 4.743 1.00 98.44 102 ILE A N 1
ATOM 810 C CA . ILE A 1 102 ? -3.672 -6.862 6.138 1.00 98.44 102 ILE A CA 1
ATOM 811 C C . ILE A 1 102 ? -4.037 -7.994 7.10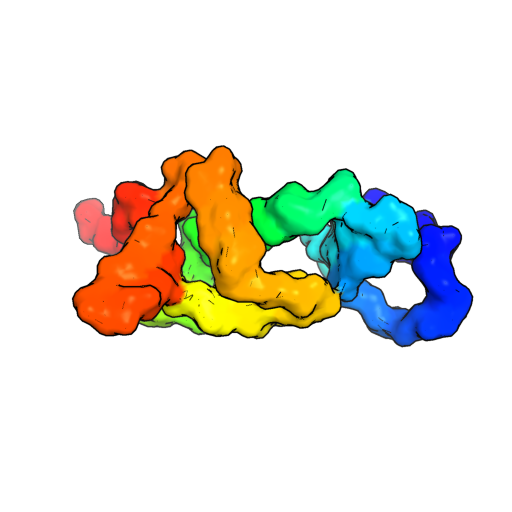1 1.00 98.44 102 ILE A C 1
ATOM 813 O O . ILE A 1 102 ? -3.276 -8.275 8.023 1.00 98.44 102 ILE A O 1
ATOM 817 N N . ARG A 1 103 ? -5.175 -8.665 6.884 1.00 98.19 103 ARG A N 1
ATOM 818 C CA . ARG A 1 103 ? -5.645 -9.744 7.768 1.00 98.19 103 ARG A CA 1
ATOM 819 C C . ARG A 1 103 ? -4.699 -10.943 7.797 1.00 98.19 103 ARG A C 1
ATOM 821 O O . ARG A 1 103 ? -4.579 -11.576 8.839 1.00 98.19 103 ARG A O 1
ATOM 828 N N . THR A 1 104 ? -4.063 -11.263 6.673 1.00 98.19 104 THR A N 1
ATOM 829 C CA . THR A 1 104 ? -3.184 -12.431 6.555 1.00 98.19 104 THR A CA 1
ATOM 830 C C . THR A 1 104 ? -1.770 -12.162 7.060 1.00 98.19 104 THR A C 1
ATOM 832 O O . THR A 1 104 ? -1.183 -13.045 7.679 1.00 98.19 104 THR A O 1
ATOM 835 N N . TYR A 1 105 ? -1.207 -10.980 6.790 1.00 97.81 105 TYR A N 1
ATOM 836 C CA . TYR A 1 105 ? 0.229 -10.744 6.972 1.00 97.81 105 TYR A CA 1
ATOM 837 C C . TYR A 1 105 ? 0.575 -9.702 8.041 1.00 97.81 105 TYR A C 1
ATOM 839 O O . TYR A 1 105 ? 1.697 -9.724 8.543 1.00 97.81 105 TYR A O 1
ATOM 847 N N . SER A 1 106 ? -0.336 -8.786 8.397 1.00 97.06 106 SER A N 1
ATOM 848 C CA . SER A 1 106 ? 0.003 -7.667 9.284 1.00 97.06 106 SER A CA 1
ATOM 849 C C . SER A 1 106 ? -0.178 -7.987 10.768 1.00 97.06 106 SER A C 1
ATOM 851 O O . SER A 1 106 ? -1.271 -8.298 11.262 1.00 97.06 106 SER A O 1
ATOM 853 N N . ASN A 1 107 ? 0.908 -7.804 11.518 1.00 96.56 107 ASN A N 1
ATOM 854 C CA . ASN A 1 107 ? 0.883 -7.849 12.977 1.00 96.56 107 ASN A CA 1
ATOM 855 C C . ASN A 1 107 ? 0.470 -6.509 13.591 1.00 96.56 107 ASN A C 1
ATOM 857 O O . ASN A 1 107 ? -0.170 -6.516 14.641 1.00 96.56 107 ASN A O 1
ATOM 861 N N . ASP A 1 108 ? 0.722 -5.400 12.902 1.00 96.50 108 ASP A N 1
ATOM 862 C CA . ASP A 1 108 ? 0.552 -4.044 13.427 1.00 96.50 108 ASP A CA 1
ATOM 863 C C . ASP A 1 108 ? -0.784 -3.406 13.053 1.00 96.50 108 ASP A C 1
ATOM 865 O O . ASP A 1 108 ? -1.246 -2.497 13.742 1.00 96.50 108 ASP A O 1
ATOM 869 N N . LEU A 1 109 ? -1.420 -3.862 11.973 1.00 98.00 109 LEU A N 1
ATOM 870 C CA . LEU A 1 109 ? -2.616 -3.243 11.413 1.00 98.00 109 LEU A CA 1
ATOM 871 C C . LEU A 1 109 ? -3.833 -4.148 11.563 1.00 98.00 109 LEU A C 1
ATOM 873 O O . LEU A 1 109 ? -3.756 -5.372 11.463 1.00 98.00 109 LEU A O 1
ATOM 877 N N . ALA A 1 110 ? -4.982 -3.531 11.799 1.00 97.81 110 ALA A N 1
ATOM 878 C CA . ALA A 1 110 ? -6.262 -4.212 11.879 1.00 97.81 110 ALA A CA 1
ATOM 879 C C . ALA A 1 110 ? -7.268 -3.576 10.922 1.00 97.81 110 ALA A C 1
ATOM 881 O O . ALA A 1 110 ? -7.332 -2.352 10.789 1.00 97.81 110 ALA A O 1
ATOM 882 N N . ILE A 1 111 ? -8.087 -4.430 10.307 1.00 98.06 111 ILE A N 1
ATOM 883 C CA . ILE A 1 111 ? -9.310 -4.004 9.630 1.00 98.06 111 ILE A CA 1
ATOM 884 C C . ILE A 1 111 ? -10.398 -3.857 10.683 1.00 98.06 111 ILE A C 1
ATOM 886 O O . ILE A 1 111 ? -10.662 -4.800 11.430 1.00 98.06 111 ILE A O 1
ATOM 890 N N . VAL A 1 112 ? -11.040 -2.698 10.718 1.00 95.94 112 VAL A N 1
ATOM 891 C CA . VAL A 1 112 ? -12.255 -2.466 11.498 1.00 95.94 112 VAL A CA 1
ATOM 892 C C . VAL A 1 112 ? -13.413 -2.195 10.552 1.00 95.94 112 VAL A C 1
ATOM 894 O O . VAL A 1 112 ? -13.223 -1.637 9.474 1.00 95.94 112 VAL A O 1
ATOM 897 N N . THR A 1 113 ? -14.606 -2.620 10.948 1.00 95.69 113 THR A N 1
ATOM 898 C CA . THR A 1 113 ? -15.831 -2.455 10.166 1.00 95.69 113 THR A CA 1
ATOM 899 C C . THR A 1 113 ? -16.842 -1.715 11.024 1.00 95.69 113 THR A C 1
ATOM 901 O O . THR A 1 113 ? -17.056 -2.096 12.175 1.00 95.69 113 THR A O 1
ATOM 904 N N . ASP A 1 114 ? -17.420 -0.641 10.495 1.00 91.75 114 ASP A N 1
ATOM 905 C CA . ASP A 1 114 ? -18.455 0.110 11.200 1.00 91.75 114 ASP A CA 1
ATOM 906 C C . ASP A 1 114 ? -19.842 -0.550 11.084 1.00 91.75 114 ASP A C 1
ATOM 908 O O . ASP A 1 114 ? -20.033 -1.557 10.399 1.00 91.75 114 ASP A O 1
ATOM 912 N N . SER A 1 115 ? -20.840 0.037 11.748 1.00 92.19 115 SER A N 1
ATOM 913 C CA . SER A 1 115 ? -22.234 -0.428 11.720 1.00 92.19 115 SER A CA 1
ATOM 914 C C . SER A 1 115 ? -22.884 -0.394 10.333 1.00 92.19 115 SER A C 1
ATOM 916 O O . SER A 1 115 ? -23.933 -1.000 10.139 1.00 92.19 115 SER A O 1
ATOM 918 N N . HIS A 1 116 ? -22.287 0.314 9.374 1.00 92.25 116 HIS A N 1
ATOM 919 C CA . HIS A 1 116 ? -22.750 0.410 7.992 1.00 92.25 116 HIS A CA 1
ATOM 920 C C . HIS A 1 116 ? -21.974 -0.523 7.051 1.00 92.25 116 HIS A C 1
ATOM 922 O O . HIS A 1 116 ? -22.161 -0.461 5.838 1.00 92.25 116 HIS A O 1
ATOM 928 N N . GLY A 1 117 ? -21.098 -1.379 7.587 1.00 90.25 117 GLY A N 1
ATOM 929 C CA . GLY A 1 117 ? -20.280 -2.302 6.804 1.00 90.25 117 GLY A CA 1
ATOM 930 C C . GLY A 1 117 ? -19.071 -1.648 6.129 1.00 90.25 117 GLY A C 1
ATOM 931 O O . GLY A 1 117 ? -18.351 -2.319 5.387 1.00 90.25 117 GLY A O 1
ATOM 932 N N . ARG A 1 118 ? -18.800 -0.362 6.385 1.00 93.06 118 ARG A N 1
ATOM 933 C CA . ARG A 1 118 ? -17.633 0.324 5.821 1.00 93.06 118 ARG A CA 1
ATOM 934 C C . ARG A 1 118 ? -16.389 -0.123 6.565 1.00 93.06 118 ARG A C 1
ATOM 936 O O . ARG A 1 118 ? -16.351 -0.118 7.795 1.00 93.06 118 ARG A O 1
ATOM 943 N N . CYS A 1 119 ? -15.368 -0.506 5.811 1.00 97.50 119 CYS A N 1
ATOM 944 C CA . CYS A 1 119 ? -14.111 -0.963 6.378 1.00 97.50 119 CYS A CA 1
ATOM 945 C C . CYS A 1 119 ? -13.090 0.183 6.435 1.00 97.50 119 CYS A C 1
ATOM 947 O O . CYS A 1 119 ? -12.934 0.954 5.483 1.00 97.50 119 CYS A O 1
ATOM 949 N N . SER A 1 120 ? -12.322 0.239 7.518 1.00 97.69 120 SER A N 1
ATOM 950 C CA . SER A 1 120 ? -11.142 1.093 7.655 1.00 97.69 120 SER A CA 1
ATOM 951 C C . SER A 1 120 ? -9.949 0.311 8.215 1.00 97.69 120 SER A C 1
ATOM 953 O O . SER A 1 120 ? -10.086 -0.790 8.755 1.00 97.69 120 SER A O 1
ATOM 955 N N . VAL A 1 121 ? -8.752 0.862 8.033 1.00 97.75 121 VAL A N 1
ATOM 956 C CA . VAL A 1 121 ? -7.490 0.345 8.567 1.00 97.75 121 VAL A CA 1
ATOM 957 C C . VAL A 1 121 ? -7.080 1.200 9.757 1.00 97.75 121 VAL A C 1
ATOM 959 O O . VAL A 1 121 ? -7.090 2.426 9.665 1.00 97.75 121 VAL A O 1
ATOM 962 N N . ARG A 1 122 ? -6.671 0.571 10.855 1.00 95.62 122 ARG A N 1
ATOM 963 C CA . ARG A 1 122 ? -6.042 1.249 11.998 1.00 95.62 122 ARG A CA 1
ATOM 964 C C . ARG A 1 122 ? -4.807 0.497 12.469 1.00 95.62 122 ARG A C 1
ATOM 966 O O . ARG A 1 122 ? -4.677 -0.697 12.196 1.00 95.62 122 ARG A O 1
ATOM 973 N N . ARG A 1 123 ? -3.947 1.165 13.239 1.00 96.44 123 ARG A N 1
ATOM 974 C CA . ARG A 1 123 ? -2.896 0.475 13.993 1.00 96.44 123 ARG A CA 1
ATOM 975 C C . ARG A 1 123 ? -3.470 -0.181 15.249 1.00 96.44 123 ARG A C 1
ATOM 977 O O . ARG A 1 123 ? -4.346 0.379 15.905 1.00 96.44 123 ARG A O 1
ATOM 984 N N . LYS A 1 124 ? -2.967 -1.364 15.598 1.00 96.25 124 LYS A N 1
ATOM 985 C CA . LYS A 1 124 ? -3.357 -2.111 16.806 1.00 96.25 124 LYS A CA 1
ATOM 986 C C . LYS A 1 124 ? -2.800 -1.490 18.087 1.00 96.25 124 LYS A C 1
ATOM 988 O O . LYS A 1 124 ? -3.422 -1.626 19.133 1.00 96.25 124 LYS A O 1
ATOM 993 N N . ASP A 1 125 ? -1.674 -0.784 17.995 1.00 94.56 125 ASP A N 1
ATOM 994 C CA . ASP A 1 125 ? -1.068 -0.033 19.104 1.00 94.56 125 ASP A CA 1
ATOM 995 C C . ASP A 1 125 ? -1.773 1.307 19.395 1.00 94.56 125 ASP A C 1
ATOM 997 O O . ASP A 1 125 ? -1.381 2.016 20.316 1.00 94.56 125 ASP A O 1
ATOM 1001 N N . ASN A 1 126 ? -2.825 1.644 18.634 1.00 89.50 126 ASN A N 1
ATOM 1002 C CA . ASN A 1 126 ? -3.566 2.908 18.698 1.00 89.50 126 ASN A CA 1
ATOM 1003 C C . ASN A 1 126 ? -2.704 4.163 18.479 1.00 89.50 126 ASN A C 1
ATOM 1005 O O . ASN A 1 126 ? -3.105 5.252 18.884 1.00 89.50 126 ASN A O 1
ATOM 1009 N N . PHE A 1 127 ? -1.541 4.043 17.832 1.00 88.94 127 PHE A N 1
ATOM 1010 C CA . PHE A 1 127 ? -0.760 5.216 17.466 1.00 88.94 127 PHE A CA 1
ATOM 1011 C C . PHE A 1 127 ? -1.448 6.004 16.342 1.00 88.94 127 PHE A C 1
ATOM 1013 O O . PHE A 1 127 ? -1.588 5.519 15.216 1.00 88.94 127 PHE A O 1
ATOM 1020 N N . ASP A 1 128 ? -1.827 7.244 16.642 1.00 83.88 128 ASP A N 1
ATOM 1021 C CA . ASP A 1 128 ? -2.586 8.151 15.772 1.00 83.88 128 ASP A CA 1
ATOM 1022 C C . ASP A 1 128 ? -1.734 9.300 15.187 1.00 83.88 128 ASP A C 1
ATOM 1024 O O . ASP A 1 128 ? -2.206 10.084 14.361 1.00 83.88 128 ASP A O 1
ATOM 1028 N N . GLY A 1 129 ? -0.456 9.385 15.576 1.00 78.50 129 GLY A N 1
ATOM 1029 C CA . GLY A 1 129 ? 0.464 10.452 15.174 1.00 78.50 129 GLY A CA 1
ATOM 1030 C C . GLY A 1 129 ? 0.502 11.656 16.111 1.00 78.50 129 GLY A C 1
ATOM 1031 O O . GLY A 1 129 ? 1.291 12.574 15.866 1.00 78.50 129 GLY A O 1
ATOM 1032 N N . ASN A 1 130 ? -0.295 11.659 17.179 1.00 74.12 130 ASN A N 1
ATOM 1033 C CA . ASN A 1 130 ? -0.152 12.605 18.271 1.00 74.12 130 ASN A CA 1
ATOM 1034 C C . ASN A 1 130 ? 0.878 12.052 19.257 1.00 74.12 130 ASN A C 1
ATOM 1036 O O . ASN A 1 130 ? 0.660 11.053 19.939 1.00 74.12 130 ASN A O 1
ATOM 1040 N N . VAL A 1 131 ? 2.034 12.710 19.340 1.00 61.25 131 VAL A N 1
ATOM 1041 C CA . VAL A 1 131 ? 2.931 12.500 20.476 1.00 61.25 131 VAL A CA 1
ATOM 1042 C C . VAL A 1 131 ? 2.325 13.288 21.628 1.00 61.25 131 VAL A C 1
ATOM 1044 O O . VAL A 1 131 ? 2.542 14.493 21.738 1.00 61.25 131 VAL A O 1
ATOM 1047 N N . TYR A 1 132 ? 1.520 12.629 22.460 1.00 54.19 132 TYR A N 1
ATOM 1048 C CA . TYR A 1 132 ? 1.240 13.157 23.787 1.00 54.19 132 TYR A CA 1
ATOM 1049 C C . TYR A 1 132 ? 2.580 13.162 24.524 1.00 54.19 132 TYR A C 1
ATOM 1051 O O . TYR A 1 132 ? 3.091 12.108 24.898 1.00 54.19 132 TYR A O 1
ATOM 1059 N N . LEU A 1 133 ? 3.204 14.337 24.626 1.00 41.75 133 LEU A N 1
ATOM 1060 C CA . LEU A 1 133 ? 4.302 14.543 25.560 1.00 41.75 133 LEU A CA 1
ATOM 1061 C C . LEU A 1 133 ? 3.700 14.328 26.950 1.00 41.75 133 LEU A C 1
ATOM 1063 O O . LEU A 1 133 ? 2.915 15.156 27.411 1.00 41.75 133 LEU A O 1
ATOM 1067 N N . VAL A 1 134 ? 3.987 13.167 27.535 1.00 38.59 134 VAL A N 1
ATOM 1068 C CA . VAL A 1 134 ? 3.804 12.922 28.967 1.00 38.59 134 VAL A CA 1
ATOM 1069 C C . VAL A 1 134 ? 4.935 13.620 29.703 1.00 38.59 134 VAL 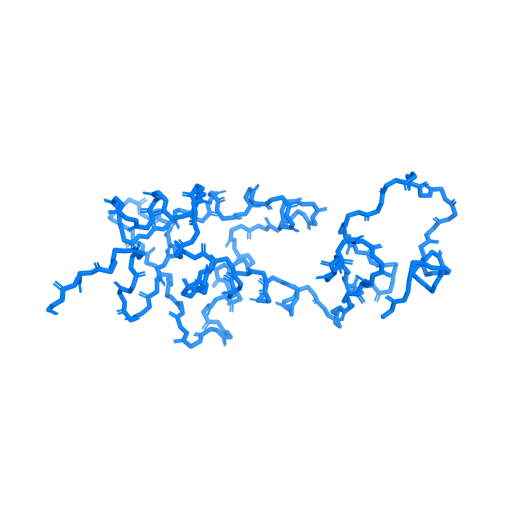A C 1
ATOM 1071 O O . VAL A 1 134 ? 6.090 13.485 29.235 1.00 38.59 134 VAL A O 1
#

pLDDT: mean 89.51, std 10.54, range [38.59, 98.5]

Foldseek 3Di:
DFPVVVCVQADVPDDPDDAWEATPVAWIWGADPPNGDIDIGPHDLRQLLVVVCVCQPLVNLLDDDPQLVCCQPPQWAFLVVVCPPPRNVRHPNDSVSNQVSCVPPNPFKDWDADPVRTITIHGPVSDSNDPPPD

InterPro domains:
  IPR036388 Winged helix-like DNA-binding domain superfamily [G3DSA:1.10.10.10] (41-131)

Secondary structure (DSSP, 8-state):
-BHHHHHHHS-S---S---SEE-TTS-EEEEEETTTEEEEESSHHHHHHHHHHHHHSHHHHTSSSHHHHHHHHHSSEEHHHHHTSHHHHTTT--HHHHHHHHHHH-SSEEEEE-TTS-EEEEETT---S-----

Organism: Hymenolepis diminuta (NCBI:txid6216)